Protein AF-A0A4Q9FCV1-F1 (afdb_monomer_lite)

Foldseek 3Di:
DVVVVVVVVVVVVVVVVVPPPQPQWFKWWDDPQWIWIFGLPPQWIWTGHRNPQIWIDHWDDDDFKIWGATDQPRDPPDDSPPRSIWIWGHDPVQQWIATPVRPDIDRTDMDGDPVSNVVSVPPPD

pLDDT: mean 74.0, std 15.86, range [36.62, 93.25]

Radius of gyration: 18.36 Å; chains: 1; bounding box: 46×29×54 Å

Structure (mmCIF, N/CA/C/O backbone):
data_AF-A0A4Q9FCV1-F1
#
_entry.id   AF-A0A4Q9FCV1-F1
#
loop_
_atom_site.group_PDB
_atom_site.id
_atom_site.type_symbol
_atom_site.label_atom_id
_atom_site.label_alt_id
_atom_site.label_comp_id
_atom_site.label_asym_id
_atom_site.label_entity_id
_atom_site.label_seq_id
_atom_site.pdbx_PDB_ins_code
_atom_site.Cartn_x
_atom_site.Cartn_y
_atom_site.Cartn_z
_atom_site.occupancy
_atom_site.B_iso_or_equiv
_atom_site.auth_seq_id
_atom_site.auth_comp_id
_atom_site.auth_asym_id
_atom_site.auth_atom_id
_atom_site.pdbx_PDB_model_num
ATOM 1 N N . MET A 1 1 ? 31.581 -9.563 40.236 1.00 53.69 1 MET A N 1
ATOM 2 C CA . MET A 1 1 ? 30.804 -8.339 39.920 1.00 53.69 1 MET A CA 1
ATOM 3 C C . MET A 1 1 ? 30.853 -7.933 38.442 1.00 53.69 1 MET A C 1
ATOM 5 O O . MET A 1 1 ? 29.787 -7.755 37.873 1.00 53.69 1 MET A O 1
ATOM 9 N N . LYS A 1 2 ? 32.017 -7.881 37.766 1.00 50.81 2 LYS A N 1
ATOM 10 C CA . LYS A 1 2 ? 32.105 -7.526 36.324 1.00 50.81 2 LYS A CA 1
ATOM 11 C C . LYS A 1 2 ? 31.277 -8.413 35.370 1.00 50.81 2 LYS A C 1
ATOM 13 O O . LYS A 1 2 ? 30.715 -7.904 34.412 1.00 50.81 2 LYS A O 1
ATOM 18 N N . ARG A 1 3 ? 31.152 -9.720 35.646 1.00 51.44 3 ARG A N 1
ATOM 19 C CA . ARG A 1 3 ? 30.366 -10.657 34.811 1.00 51.44 3 ARG A CA 1
ATOM 20 C C . ARG A 1 3 ? 28.848 -10.443 34.894 1.00 51.44 3 ARG A C 1
ATOM 22 O O . ARG A 1 3 ? 28.166 -10.646 33.903 1.00 51.44 3 ARG A O 1
ATOM 29 N N . ILE A 1 4 ? 28.333 -9.992 36.040 1.00 57.16 4 ILE A N 1
ATOM 30 C CA . ILE A 1 4 ? 26.894 -9.735 36.232 1.00 57.16 4 ILE A CA 1
ATOM 31 C C . ILE A 1 4 ? 26.481 -8.459 35.485 1.00 57.16 4 ILE A C 1
ATOM 33 O O . ILE A 1 4 ? 25.442 -8.440 34.834 1.00 57.16 4 ILE A O 1
ATOM 37 N N . LEU A 1 5 ? 27.342 -7.433 35.486 1.00 54.31 5 LEU A N 1
ATOM 38 C CA . LEU A 1 5 ? 27.118 -6.198 34.726 1.00 54.31 5 LEU A CA 1
ATOM 39 C C . LEU A 1 5 ? 27.029 -6.450 33.208 1.00 54.31 5 LEU A C 1
ATOM 41 O O .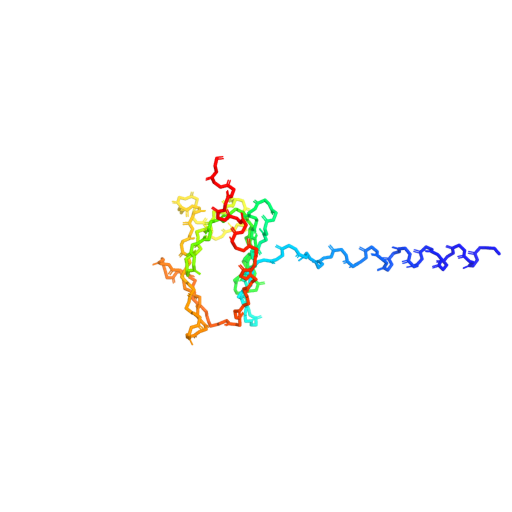 LEU A 1 5 ? 26.225 -5.834 32.515 1.00 54.31 5 LEU A O 1
ATOM 45 N N . LEU A 1 6 ? 27.841 -7.385 32.707 1.00 55.59 6 LEU A N 1
ATOM 46 C CA . LEU A 1 6 ? 27.909 -7.741 31.289 1.00 55.59 6 LEU A CA 1
ATOM 47 C C . LEU A 1 6 ? 26.641 -8.475 30.820 1.00 55.59 6 LEU A C 1
ATOM 49 O O . LEU A 1 6 ? 26.149 -8.212 29.729 1.00 55.59 6 LEU A O 1
ATOM 53 N N . ILE A 1 7 ? 26.059 -9.324 31.674 1.00 60.75 7 ILE A N 1
ATOM 54 C CA . ILE A 1 7 ? 24.802 -10.034 31.385 1.00 60.75 7 ILE A CA 1
ATOM 55 C C . ILE A 1 7 ? 23.615 -9.060 31.357 1.00 60.75 7 ILE A C 1
ATOM 57 O O . ILE A 1 7 ? 22.781 -9.143 30.459 1.00 60.75 7 ILE A O 1
ATOM 61 N N . ILE A 1 8 ? 23.563 -8.097 32.286 1.00 60.28 8 ILE A N 1
ATOM 62 C CA . ILE A 1 8 ? 22.508 -7.069 32.308 1.00 60.28 8 ILE A CA 1
ATOM 63 C C . ILE A 1 8 ? 22.596 -6.183 31.055 1.00 60.28 8 ILE A C 1
ATOM 65 O O . ILE A 1 8 ? 21.574 -5.883 30.444 1.00 60.28 8 ILE A O 1
ATOM 69 N N . SER A 1 9 ? 23.808 -5.825 30.620 1.00 59.62 9 SER A N 1
ATOM 70 C CA . SER A 1 9 ? 24.018 -5.050 29.390 1.00 59.62 9 SER A CA 1
ATOM 71 C C . SER A 1 9 ? 23.554 -5.797 28.132 1.00 59.62 9 SER A C 1
ATOM 73 O O . SER A 1 9 ? 22.892 -5.196 27.288 1.00 59.62 9 SER A O 1
ATOM 75 N N . ILE A 1 10 ? 23.822 -7.104 28.032 1.00 60.84 10 ILE A N 1
ATOM 76 C CA . ILE A 1 10 ? 23.346 -7.941 26.917 1.00 60.84 10 ILE A CA 1
ATOM 77 C C . ILE A 1 10 ? 21.814 -8.057 26.933 1.00 60.84 10 ILE A C 1
ATOM 79 O O . ILE A 1 10 ? 21.184 -7.980 25.881 1.00 60.84 10 ILE A O 1
ATOM 83 N N . LEU A 1 11 ? 21.195 -8.175 28.112 1.00 58.59 11 LEU A N 1
ATOM 84 C CA . LEU A 1 11 ? 19.738 -8.246 28.236 1.00 58.59 11 LEU A CA 1
ATOM 85 C C . LEU A 1 11 ? 19.064 -6.939 27.773 1.00 58.59 11 LEU A C 1
ATOM 87 O O . LEU A 1 11 ? 18.085 -6.984 27.036 1.00 58.59 11 LEU A O 1
ATOM 91 N N . VAL A 1 12 ? 19.622 -5.773 28.124 1.00 60.19 12 VAL A N 1
ATOM 92 C CA . VAL A 1 12 ? 19.120 -4.455 27.679 1.00 60.19 12 VAL A CA 1
ATOM 93 C C . VAL A 1 12 ? 19.279 -4.259 26.163 1.00 60.19 12 VAL A C 1
ATOM 95 O O . VAL A 1 12 ? 18.383 -3.706 25.522 1.00 60.19 12 VAL A O 1
ATOM 98 N N . LEU A 1 13 ? 20.368 -4.762 25.570 1.00 56.22 13 LEU A N 1
ATOM 99 C CA . LEU A 1 13 ? 20.584 -4.777 24.114 1.00 56.22 13 LEU A CA 1
ATOM 100 C C . LEU A 1 13 ? 19.568 -5.669 23.379 1.00 56.22 13 LEU A C 1
ATOM 102 O O . LEU A 1 13 ? 19.068 -5.291 22.323 1.00 56.22 13 LEU A O 1
ATOM 106 N N . LEU A 1 14 ? 19.202 -6.817 23.955 1.00 54.59 14 LEU A N 1
ATOM 107 C CA . LEU A 1 14 ? 18.181 -7.704 23.383 1.00 54.59 14 LEU A CA 1
ATOM 108 C C . LEU A 1 14 ? 16.762 -7.120 23.505 1.00 54.59 14 LEU A C 1
ATOM 110 O O . LEU A 1 14 ? 15.959 -7.267 22.587 1.00 54.59 14 LEU A O 1
ATOM 114 N N . PHE A 1 15 ? 16.459 -6.391 24.585 1.00 52.94 15 PHE A N 1
ATOM 115 C CA . PHE A 1 15 ? 15.173 -5.695 24.735 1.00 52.94 15 PHE A CA 1
ATOM 116 C C . PHE A 1 15 ? 15.009 -4.512 23.770 1.00 52.94 15 PHE A C 1
ATOM 118 O O . PHE A 1 15 ? 13.888 -4.208 23.364 1.00 52.94 15 PHE A O 1
ATOM 125 N N . SER A 1 16 ? 16.103 -3.868 23.356 1.00 51.75 16 SER A N 1
ATOM 126 C CA . SER A 1 16 ? 16.058 -2.741 22.413 1.00 51.75 16 SER A CA 1
ATOM 127 C C . SER A 1 16 ? 15.932 -3.168 20.942 1.00 51.75 16 SER A C 1
ATOM 129 O O . SER A 1 16 ? 15.521 -2.357 20.113 1.00 51.75 16 SER A O 1
ATOM 131 N N . GLN A 1 17 ? 16.171 -4.444 20.609 1.00 47.09 17 GLN A N 1
ATOM 132 C CA . GLN A 1 17 ? 15.928 -4.983 19.261 1.00 47.09 17 GLN A CA 1
ATOM 133 C C . GLN A 1 17 ? 14.448 -5.291 18.965 1.00 47.09 17 GLN A C 1
ATOM 135 O O . GLN A 1 17 ? 14.087 -5.491 17.807 1.00 47.09 17 GLN A O 1
ATOM 140 N N . SER A 1 18 ? 13.562 -5.265 19.968 1.00 45.44 18 SER A N 1
ATOM 141 C CA . SER A 1 18 ? 12.131 -5.574 19.788 1.00 45.44 18 SER A CA 1
ATOM 142 C C . SER A 1 18 ? 11.264 -4.362 19.387 1.00 45.44 18 SER A C 1
ATOM 144 O O . SER A 1 18 ? 10.040 -4.448 19.321 1.00 45.44 18 SER A O 1
ATOM 146 N N . CYS A 1 19 ? 11.881 -3.216 19.080 1.00 53.44 19 CYS A N 1
ATOM 147 C CA . CYS A 1 19 ? 11.187 -1.952 18.791 1.00 53.44 19 CYS A CA 1
ATOM 148 C C . CYS A 1 19 ? 10.643 -1.797 17.354 1.00 53.44 19 CYS A C 1
ATOM 150 O O . CYS A 1 19 ? 10.181 -0.711 17.013 1.00 53.44 19 CYS A O 1
ATOM 152 N N . SER A 1 20 ? 10.680 -2.825 16.498 1.00 53.28 20 SER A N 1
ATOM 153 C CA . SER A 1 20 ? 10.205 -2.688 15.104 1.00 53.28 20 SER A CA 1
ATOM 154 C C . SER A 1 20 ? 8.769 -3.177 14.876 1.00 53.28 20 SER A C 1
ATOM 156 O O . SER A 1 20 ? 8.192 -2.938 13.816 1.00 53.28 20 SER A O 1
ATOM 158 N N . ASN A 1 21 ? 8.139 -3.832 15.861 1.00 60.22 21 ASN A N 1
ATOM 159 C CA . ASN A 1 21 ? 6.774 -4.330 15.690 1.00 60.22 21 ASN A CA 1
ATOM 160 C C . ASN A 1 21 ? 5.760 -3.264 16.125 1.00 60.22 21 ASN A C 1
ATOM 162 O O . ASN A 1 21 ? 5.296 -3.213 17.265 1.00 60.22 21 ASN A O 1
ATOM 166 N N . ARG A 1 22 ? 5.482 -2.339 15.205 1.00 72.19 22 ARG A N 1
ATOM 167 C CA . ARG A 1 22 ? 4.514 -1.256 15.393 1.00 72.19 22 ARG A CA 1
ATOM 168 C C . ARG A 1 22 ? 3.105 -1.817 15.620 1.00 72.19 22 ARG A C 1
ATOM 170 O O . ARG A 1 22 ? 2.454 -2.307 14.698 1.00 72.19 22 ARG A O 1
ATOM 177 N N . ASN A 1 23 ? 2.605 -1.687 16.850 1.00 82.06 23 ASN A N 1
ATOM 178 C CA . ASN A 1 23 ? 1.275 -2.165 17.254 1.00 82.06 23 ASN A CA 1
ATOM 179 C C . ASN A 1 23 ? 0.113 -1.339 16.681 1.00 82.06 23 ASN A C 1
ATOM 181 O O . ASN A 1 23 ? -1.048 -1.708 16.851 1.00 82.06 23 ASN A O 1
ATOM 185 N N . ASP A 1 24 ? 0.393 -0.222 16.012 1.00 86.56 24 ASP A N 1
ATOM 186 C CA . ASP A 1 24 ? -0.585 0.695 15.427 1.00 86.56 24 ASP A CA 1
ATOM 187 C C . ASP A 1 24 ? -0.873 0.416 13.942 1.00 86.56 24 ASP A C 1
ATOM 189 O O . ASP A 1 24 ? -1.561 1.197 13.293 1.00 86.56 24 ASP A O 1
ATOM 193 N N . LYS A 1 25 ? -0.429 -0.732 13.411 1.00 88.25 25 LYS A N 1
ATOM 194 C CA . LYS A 1 25 ? -0.824 -1.219 12.082 1.00 88.25 25 LYS A CA 1
ATOM 195 C C . LYS A 1 25 ? -2.353 -1.316 11.964 1.00 88.25 25 LYS A C 1
ATOM 197 O O . LYS A 1 25 ? -3.004 -1.868 12.861 1.00 88.25 25 LYS A O 1
ATOM 202 N N . ILE A 1 26 ? -2.910 -0.806 10.863 1.00 90.69 26 ILE A N 1
ATOM 203 C CA . ILE A 1 26 ? -4.352 -0.886 10.554 1.00 90.69 26 ILE A CA 1
ATOM 204 C C . ILE A 1 26 ? -4.660 -1.673 9.283 1.00 90.69 26 ILE A C 1
ATOM 206 O O . ILE A 1 26 ? -5.767 -2.185 9.127 1.00 90.69 26 ILE A O 1
ATOM 210 N N . PHE A 1 27 ? -3.693 -1.752 8.377 1.00 91.31 27 PHE A N 1
ATOM 211 C CA . PHE A 1 27 ? -3.813 -2.419 7.093 1.00 91.31 27 PHE A CA 1
ATOM 212 C C . PHE A 1 27 ? -2.444 -2.956 6.701 1.00 91.31 27 PHE A C 1
ATOM 214 O O . PHE A 1 27 ? -1.433 -2.272 6.888 1.00 91.31 27 PHE A O 1
ATOM 221 N N . SER A 1 28 ? -2.419 -4.147 6.120 1.00 91.31 28 SER A N 1
ATOM 222 C CA . SER A 1 28 ? -1.277 -4.624 5.354 1.00 91.31 28 SER A CA 1
ATOM 223 C C . SER A 1 28 ? -1.727 -5.463 4.170 1.00 91.31 28 SER A C 1
ATOM 225 O O . SER A 1 28 ? -2.607 -6.304 4.324 1.00 91.31 28 SER A O 1
ATOM 227 N N . ALA A 1 29 ? -1.082 -5.277 3.026 1.00 92.44 29 ALA A N 1
ATOM 228 C CA . ALA A 1 29 ? -1.196 -6.142 1.862 1.00 92.44 29 ALA A CA 1
ATOM 229 C C . ALA A 1 29 ? 0.211 -6.496 1.394 1.00 92.44 29 ALA A C 1
ATOM 231 O O . ALA A 1 29 ? 1.003 -5.587 1.169 1.00 92.44 29 ALA A O 1
ATOM 232 N N . TYR A 1 30 ? 0.546 -7.779 1.295 1.00 92.19 30 TYR A N 1
ATOM 233 C CA . TYR A 1 30 ? 1.892 -8.198 0.908 1.00 92.19 30 TYR A CA 1
ATOM 234 C C . TYR A 1 30 ? 1.917 -9.515 0.129 1.00 92.19 30 TYR A C 1
ATOM 236 O O . TYR A 1 30 ? 1.054 -10.378 0.316 1.00 92.19 30 TYR A O 1
ATOM 244 N N . ASP A 1 31 ? 2.946 -9.665 -0.699 1.00 89.75 31 ASP A N 1
ATOM 245 C CA . ASP A 1 31 ? 3.411 -10.922 -1.285 1.00 89.75 31 ASP A CA 1
ATOM 246 C C . ASP A 1 31 ? 4.930 -11.077 -1.044 1.00 89.75 31 ASP A C 1
ATOM 248 O O . ASP A 1 31 ? 5.452 -10.560 -0.056 1.00 89.75 31 ASP A O 1
ATOM 252 N N . GLU A 1 32 ? 5.634 -11.833 -1.888 1.00 86.50 32 GLU A N 1
ATOM 253 C CA . GLU A 1 32 ? 7.081 -1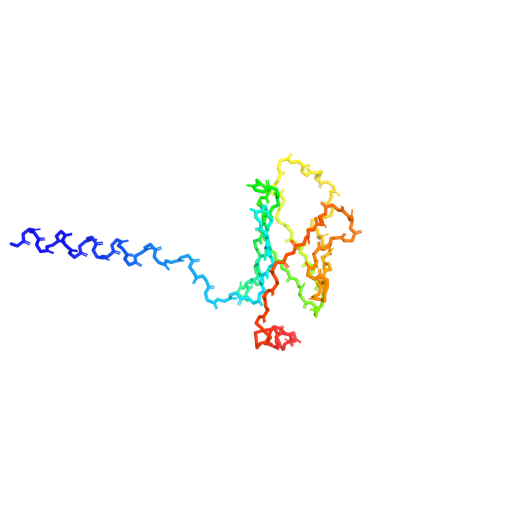2.051 -1.769 1.00 86.50 32 GLU A CA 1
ATOM 254 C C . GLU A 1 32 ? 7.935 -10.812 -2.107 1.00 86.50 32 GLU A C 1
ATOM 256 O O . GLU A 1 32 ? 9.039 -10.679 -1.580 1.00 86.50 32 GLU A O 1
ATOM 261 N N . LEU A 1 33 ? 7.452 -9.900 -2.959 1.00 86.00 33 LEU A N 1
ATOM 262 C CA . LEU A 1 33 ? 8.224 -8.773 -3.512 1.00 86.00 33 LEU A CA 1
ATOM 263 C C . LEU A 1 33 ? 7.583 -7.399 -3.262 1.00 86.00 33 LEU A C 1
ATOM 265 O O . LEU A 1 33 ? 8.240 -6.362 -3.418 1.00 86.00 33 LEU A O 1
ATOM 269 N N . HIS A 1 34 ? 6.318 -7.379 -2.860 1.00 86.00 34 HIS A N 1
ATOM 270 C CA . HIS A 1 34 ? 5.493 -6.195 -2.698 1.00 86.00 34 HIS A CA 1
ATOM 271 C C . HIS A 1 34 ? 4.910 -6.149 -1.290 1.00 86.00 34 HIS A C 1
ATOM 273 O O . HIS A 1 34 ? 4.459 -7.156 -0.743 1.00 86.00 34 HIS A O 1
ATOM 279 N N . SER A 1 35 ? 4.864 -4.962 -0.694 1.00 89.06 35 SER A N 1
ATOM 280 C CA . SER A 1 35 ? 4.098 -4.751 0.529 1.00 89.06 35 SER A CA 1
ATOM 281 C C . SER A 1 35 ? 3.577 -3.327 0.643 1.00 89.06 35 SER A C 1
ATOM 283 O O . SER A 1 35 ? 4.251 -2.371 0.282 1.00 89.06 35 SER A O 1
ATOM 285 N N . ILE A 1 36 ? 2.378 -3.179 1.190 1.00 89.62 36 ILE A N 1
ATOM 286 C CA . ILE A 1 36 ? 1.818 -1.914 1.657 1.00 89.62 36 ILE A CA 1
ATOM 287 C C . ILE A 1 36 ? 1.430 -2.123 3.104 1.00 89.62 36 ILE A C 1
ATOM 289 O O . ILE A 1 36 ? 0.680 -3.046 3.407 1.00 89.62 36 ILE A O 1
ATOM 293 N N . THR A 1 37 ? 1.902 -1.257 3.990 1.00 89.88 37 THR A N 1
ATOM 294 C CA . THR A 1 37 ? 1.508 -1.243 5.399 1.00 89.88 37 THR A CA 1
ATOM 295 C C . THR A 1 37 ? 1.071 0.159 5.788 1.00 89.88 37 THR A C 1
ATOM 297 O O . THR A 1 37 ? 1.802 1.117 5.549 1.00 89.88 37 THR A O 1
ATOM 300 N N . LEU A 1 38 ? -0.112 0.279 6.392 1.00 90.12 38 LEU A N 1
ATOM 301 C CA . LEU A 1 38 ? -0.643 1.545 6.899 1.00 90.12 38 LEU A CA 1
ATOM 302 C C . LEU A 1 38 ? -0.655 1.542 8.429 1.00 90.12 38 LEU A C 1
ATOM 304 O O . LEU A 1 38 ? -1.066 0.553 9.054 1.00 90.12 38 LEU A O 1
ATOM 308 N N . TYR A 1 39 ? -0.271 2.671 9.018 1.00 88.56 39 TYR A N 1
ATOM 309 C CA . TYR A 1 39 ? -0.194 2.876 10.461 1.00 88.56 39 TYR A CA 1
ATOM 310 C C . TYR A 1 39 ? -1.143 3.986 10.916 1.00 88.56 39 TYR A C 1
ATOM 312 O O . TYR A 1 39 ? -1.208 5.055 10.318 1.00 88.56 39 TYR A O 1
ATOM 320 N N . GLU A 1 40 ? -1.855 3.749 12.018 1.00 85.94 40 GLU A N 1
ATOM 321 C CA . GLU A 1 40 ? -2.825 4.697 12.579 1.00 85.94 40 GLU A CA 1
ATOM 322 C C . GLU A 1 40 ? -2.167 6.023 12.978 1.00 85.94 40 GLU A C 1
ATOM 324 O O . GLU A 1 40 ? -2.702 7.102 12.712 1.00 85.94 40 GLU A O 1
ATOM 329 N N . LYS A 1 41 ? -0.996 5.962 13.622 1.00 81.25 41 LYS A N 1
ATOM 330 C CA . LYS A 1 41 ? -0.319 7.158 14.116 1.00 81.25 41 LYS A CA 1
ATOM 331 C C . LYS A 1 41 ? 0.301 7.928 12.953 1.00 81.25 41 LYS A C 1
ATOM 333 O O . LYS A 1 41 ? 1.103 7.383 12.200 1.00 81.25 41 LYS A O 1
ATOM 338 N N . GLY A 1 42 ? -0.063 9.207 12.843 1.00 72.50 42 GLY A N 1
ATOM 339 C CA . GLY A 1 42 ? 0.462 10.115 11.819 1.00 72.50 42 GLY A CA 1
ATOM 340 C C . GLY A 1 42 ? -0.093 9.869 10.414 1.00 72.50 42 GLY A C 1
ATOM 341 O O . GLY A 1 42 ? 0.342 10.531 9.480 1.00 72.50 42 GLY A O 1
ATOM 342 N N . SER A 1 43 ? -1.060 8.953 10.262 1.00 80.56 43 SER A N 1
ATOM 343 C CA . SER A 1 43 ? -1.538 8.476 8.956 1.00 80.56 43 SER A CA 1
ATOM 344 C C . SER A 1 43 ? -0.388 8.030 8.051 1.00 80.56 43 SER A C 1
ATOM 346 O O . SER A 1 43 ? -0.414 8.281 6.854 1.00 80.56 43 SER A O 1
ATOM 348 N N . GLU A 1 44 ? 0.643 7.411 8.624 1.00 83.38 44 GLU A N 1
ATOM 349 C CA . GLU A 1 44 ? 1.864 7.040 7.914 1.00 83.38 44 GLU A CA 1
ATOM 350 C C . GLU A 1 44 ? 1.693 5.731 7.136 1.00 83.38 44 GLU A C 1
ATOM 352 O O . GLU A 1 44 ? 0.979 4.822 7.571 1.00 83.38 44 GLU A O 1
ATOM 357 N N . PHE A 1 45 ? 2.415 5.577 6.027 1.00 86.94 45 PHE A N 1
ATOM 358 C CA . PHE A 1 45 ? 2.507 4.293 5.329 1.00 86.94 45 PHE A CA 1
ATOM 359 C C . PHE A 1 45 ? 3.941 3.886 4.995 1.00 86.94 45 PHE A C 1
ATOM 361 O O . PHE A 1 45 ? 4.862 4.702 4.986 1.00 86.94 45 PHE A O 1
ATOM 368 N N . GLN A 1 46 ? 4.104 2.597 4.706 1.00 81.88 46 GLN A N 1
ATOM 369 C CA . GLN A 1 46 ? 5.277 2.021 4.062 1.00 8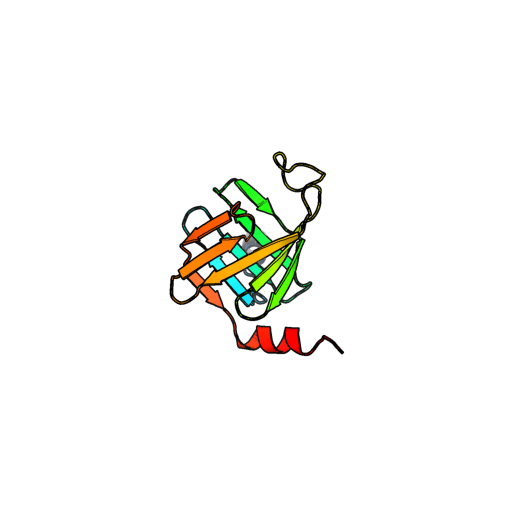1.88 46 GLN A CA 1
ATOM 370 C C . GLN A 1 46 ? 4.827 1.245 2.827 1.00 81.88 46 GLN A C 1
ATOM 372 O O . GLN A 1 46 ? 3.910 0.428 2.911 1.00 81.88 46 GLN A O 1
ATOM 377 N N . LEU A 1 47 ? 5.466 1.512 1.694 1.00 83.81 47 LEU A N 1
ATOM 378 C CA . LEU A 1 47 ? 5.301 0.775 0.444 1.00 83.81 47 LEU A CA 1
ATOM 379 C C . LEU A 1 47 ? 6.650 0.161 0.077 1.00 83.81 47 LEU A C 1
ATOM 381 O O . LEU A 1 47 ? 7.650 0.868 0.100 1.00 83.81 47 LEU A O 1
ATOM 385 N N . LEU A 1 48 ? 6.656 -1.117 -0.278 1.00 81.06 48 LEU A N 1
ATOM 386 C CA . LEU A 1 48 ? 7.738 -1.816 -0.956 1.00 81.06 48 LEU A CA 1
ATOM 387 C C . LEU A 1 48 ? 7.183 -2.321 -2.284 1.00 81.06 48 LEU A C 1
ATOM 389 O O . LEU A 1 48 ? 6.166 -3.012 -2.289 1.00 81.06 48 LEU A O 1
ATOM 393 N N . TYR A 1 49 ? 7.841 -2.002 -3.392 1.00 77.81 49 TYR A N 1
ATOM 394 C CA . TYR A 1 49 ? 7.477 -2.538 -4.700 1.00 77.81 49 TYR A CA 1
ATOM 395 C C . TYR A 1 49 ? 8.709 -3.123 -5.399 1.00 77.81 49 TYR A C 1
ATOM 397 O O . TYR A 1 49 ? 9.773 -2.498 -5.396 1.00 77.81 49 TYR A O 1
ATOM 405 N N . ASN A 1 50 ? 8.598 -4.333 -5.955 1.00 75.56 50 ASN A N 1
ATOM 406 C CA . ASN A 1 50 ? 9.711 -5.082 -6.549 1.00 75.56 50 ASN A CA 1
ATOM 407 C C . ASN A 1 50 ? 10.948 -5.223 -5.634 1.00 75.56 50 ASN A C 1
ATOM 409 O O . ASN A 1 50 ? 12.073 -5.278 -6.120 1.00 75.56 50 ASN A O 1
ATOM 413 N N . GLY A 1 51 ? 10.780 -5.222 -4.309 1.00 59.88 51 GLY A N 1
ATOM 414 C CA . GLY A 1 51 ? 11.882 -5.387 -3.351 1.00 59.88 51 GLY A CA 1
ATOM 415 C C . GLY A 1 51 ? 12.879 -4.221 -3.224 1.00 59.88 51 GLY A C 1
ATOM 416 O O . GLY A 1 51 ? 13.766 -4.297 -2.377 1.00 59.88 51 GLY A O 1
ATOM 417 N N . VAL A 1 52 ? 12.742 -3.139 -4.000 1.00 58.72 52 VAL A N 1
ATOM 418 C CA . VAL A 1 52 ? 13.708 -2.012 -4.007 1.00 58.72 52 VAL A CA 1
ATOM 419 C C . VAL A 1 52 ? 13.049 -0.650 -3.832 1.00 58.72 52 VAL A C 1
ATOM 421 O O . VAL A 1 52 ? 13.640 0.263 -3.257 1.00 58.72 52 VAL A O 1
ATOM 424 N N . ASN A 1 53 ? 11.810 -0.507 -4.293 1.00 58.25 53 ASN A N 1
ATOM 425 C CA . ASN A 1 53 ? 11.109 0.765 -4.283 1.00 58.25 53 ASN A CA 1
ATOM 426 C C . ASN A 1 53 ? 10.422 0.960 -2.931 1.00 58.25 53 ASN A C 1
ATOM 428 O O . ASN A 1 53 ? 9.306 0.482 -2.730 1.00 58.25 53 ASN A O 1
ATOM 432 N N . THR A 1 54 ? 11.092 1.666 -2.013 1.00 63.59 54 THR A N 1
ATOM 433 C CA . THR A 1 54 ? 10.532 2.024 -0.704 1.00 63.59 54 THR A CA 1
ATOM 434 C C . THR A 1 54 ? 9.949 3.430 -0.693 1.00 63.59 54 THR A C 1
ATOM 436 O O . THR A 1 54 ? 10.665 4.385 -0.976 1.00 63.59 54 THR A O 1
ATOM 439 N N . ALA A 1 55 ? 8.694 3.568 -0.273 1.00 71.12 55 ALA A N 1
ATOM 440 C CA . ALA A 1 55 ? 8.052 4.862 -0.052 1.00 71.12 55 ALA A CA 1
ATOM 441 C C . ALA A 1 55 ? 7.444 4.982 1.341 1.00 71.12 55 ALA A C 1
ATOM 443 O O . ALA A 1 55 ? 6.977 4.003 1.926 1.00 71.12 55 ALA A O 1
ATOM 444 N N . ARG A 1 56 ? 7.396 6.220 1.820 1.00 73.06 56 ARG A N 1
ATOM 445 C CA . ARG A 1 56 ? 6.735 6.679 3.032 1.00 73.06 56 ARG A CA 1
ATOM 446 C C . ARG A 1 56 ? 6.021 7.998 2.746 1.00 73.06 56 ARG A C 1
ATOM 448 O O . ARG A 1 56 ? 6.318 8.705 1.785 1.00 73.06 56 ARG A O 1
ATOM 455 N N . GLY A 1 57 ? 5.059 8.314 3.593 1.00 78.75 57 GLY A N 1
ATOM 456 C CA . GLY A 1 57 ? 4.257 9.516 3.464 1.00 78.75 57 GLY A CA 1
ATOM 457 C C . GLY A 1 57 ? 2.978 9.381 4.262 1.00 78.75 57 GLY A C 1
ATOM 458 O O . GLY A 1 57 ? 2.924 8.586 5.203 1.00 78.75 57 GLY A O 1
ATOM 459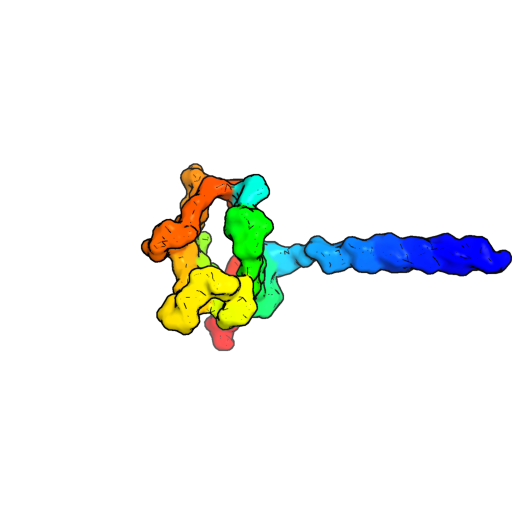 N N . VAL A 1 58 ? 1.950 10.129 3.867 1.00 82.94 58 VAL A N 1
ATOM 460 C CA . VAL A 1 58 ? 0.637 10.088 4.517 1.00 82.94 58 VAL A CA 1
ATOM 461 C C . VAL A 1 58 ? -0.399 9.382 3.653 1.00 82.94 58 VAL A C 1
ATOM 463 O O . VAL A 1 58 ? -0.277 9.367 2.431 1.00 82.94 58 VAL A O 1
ATOM 466 N N . TYR A 1 59 ? -1.435 8.810 4.260 1.00 87.69 59 TYR A N 1
ATOM 467 C CA . TYR A 1 59 ? -2.544 8.208 3.525 1.00 87.69 59 TYR A CA 1
ATOM 468 C C . TYR A 1 59 ? -3.911 8.714 3.984 1.00 87.69 59 TYR A C 1
ATOM 470 O O . TYR A 1 59 ? -4.094 9.191 5.104 1.00 87.69 59 TYR A O 1
ATOM 478 N N . SER A 1 60 ? -4.910 8.530 3.124 1.00 85.44 60 SER A N 1
ATOM 479 C CA . SER A 1 60 ? -6.308 8.464 3.547 1.00 85.44 60 SER A CA 1
ATOM 480 C C . SER A 1 60 ? -6.933 7.162 3.060 1.00 85.44 60 SER A C 1
ATOM 482 O O . SER A 1 60 ? -6.659 6.707 1.952 1.00 85.44 60 SER A O 1
ATOM 484 N N . LEU A 1 61 ? -7.726 6.526 3.921 1.00 84.38 61 LEU A N 1
ATOM 485 C CA . LEU A 1 61 ? -8.339 5.225 3.667 1.00 84.38 61 LEU A CA 1
ATOM 486 C C . LEU A 1 61 ? -9.860 5.377 3.664 1.00 84.38 61 LEU A C 1
ATOM 488 O O . LEU A 1 61 ? -10.436 5.878 4.631 1.00 84.38 61 LEU A O 1
ATOM 492 N N . ASN A 1 62 ? -10.501 4.905 2.599 1.00 82.88 62 ASN A N 1
ATOM 493 C CA . ASN A 1 62 ? -11.948 4.818 2.469 1.00 82.88 62 ASN A CA 1
ATOM 494 C C . ASN A 1 62 ? -12.332 3.418 1.976 1.00 82.88 62 ASN A C 1
ATOM 496 O O . ASN A 1 62 ? -12.238 3.155 0.787 1.00 82.88 62 ASN A O 1
ATOM 500 N N . ASN A 1 63 ? -12.750 2.537 2.892 1.00 79.44 63 ASN A N 1
ATOM 501 C CA . ASN A 1 63 ? -13.210 1.155 2.661 1.00 79.44 63 ASN A CA 1
ATOM 502 C C . ASN A 1 63 ? -12.293 0.235 1.826 1.00 79.44 63 ASN A C 1
ATOM 504 O O . ASN A 1 63 ? -11.665 -0.678 2.380 1.00 79.44 63 ASN A O 1
ATOM 508 N N . ASP A 1 64 ? -12.305 0.421 0.511 1.00 83.62 64 ASP A N 1
ATOM 509 C CA . ASP A 1 64 ? -11.599 -0.324 -0.534 1.00 83.62 64 ASP A CA 1
ATOM 510 C C . ASP A 1 64 ? -10.556 0.532 -1.269 1.00 83.62 64 ASP A C 1
ATOM 512 O O . ASP A 1 64 ? -9.783 0.016 -2.064 1.00 83.62 64 ASP A O 1
ATOM 516 N N . THR A 1 65 ? -10.491 1.828 -0.979 1.00 86.56 65 THR A N 1
ATOM 517 C CA . THR A 1 65 ? -9.618 2.783 -1.652 1.00 86.56 65 THR A CA 1
ATOM 51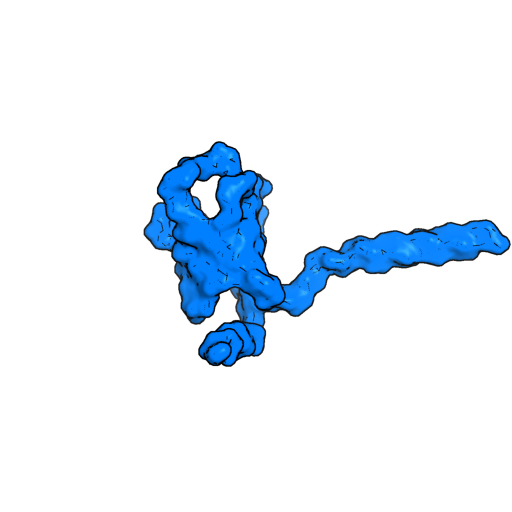8 C C . THR A 1 65 ? -8.626 3.393 -0.663 1.00 86.56 65 THR A C 1
ATOM 520 O O . THR A 1 65 ? -9.018 3.907 0.389 1.00 86.56 65 THR A O 1
ATOM 523 N N . ILE A 1 66 ? -7.336 3.391 -1.005 1.00 88.94 66 ILE A N 1
ATOM 524 C CA . ILE A 1 66 ? -6.283 4.130 -0.299 1.00 88.94 66 ILE A CA 1
ATOM 525 C C . ILE A 1 66 ? -5.762 5.239 -1.210 1.00 88.94 66 ILE A C 1
ATOM 527 O O . ILE A 1 66 ? -5.346 4.981 -2.333 1.00 88.94 66 ILE A O 1
ATOM 531 N N . LEU A 1 67 ? -5.718 6.469 -0.717 1.00 87.12 67 LEU A N 1
ATOM 532 C CA . LEU A 1 67 ? -4.970 7.556 -1.343 1.00 87.12 67 LEU A CA 1
ATOM 533 C C . LEU A 1 67 ? -3.638 7.687 -0.609 1.00 87.12 67 LEU A C 1
ATOM 535 O O . LEU A 1 67 ? -3.637 8.016 0.575 1.00 87.12 67 LEU A O 1
ATOM 539 N N . LEU A 1 68 ? -2.531 7.407 -1.291 1.00 85.50 68 LEU A N 1
ATOM 540 C CA . LEU A 1 68 ? -1.170 7.523 -0.765 1.00 85.50 68 LEU A CA 1
ATOM 541 C C . LEU A 1 68 ? -0.561 8.835 -1.235 1.00 85.50 68 LEU A C 1
ATOM 543 O O . LEU A 1 68 ? -0.528 9.041 -2.439 1.00 85.50 68 LEU A O 1
ATOM 547 N N . THR A 1 69 ? -0.047 9.666 -0.333 1.00 83.81 69 THR A N 1
ATOM 548 C CA . THR A 1 69 ? 0.721 10.873 -0.661 1.00 83.81 69 THR A CA 1
ATOM 549 C C . THR A 1 69 ? 2.178 10.690 -0.248 1.00 83.81 69 THR A C 1
ATOM 551 O O . THR A 1 69 ? 2.466 10.579 0.942 1.00 83.81 69 THR A O 1
ATOM 554 N N . TYR A 1 70 ? 3.082 10.651 -1.224 1.00 80.50 70 TYR A N 1
ATOM 555 C CA . TYR A 1 70 ? 4.516 10.389 -1.070 1.00 80.50 70 TYR A CA 1
ATOM 556 C C . TYR A 1 70 ? 5.311 11.658 -0.729 1.00 80.50 70 TYR A C 1
ATOM 558 O O . TYR A 1 70 ? 4.892 12.768 -1.062 1.00 80.50 70 TYR A O 1
ATOM 566 N N . TRP A 1 71 ? 6.487 11.491 -0.121 1.00 73.38 71 TRP A N 1
ATOM 567 C CA . TRP A 1 71 ? 7.510 12.543 -0.059 1.00 73.38 71 TRP A CA 1
ATOM 568 C C . TRP A 1 71 ? 8.391 12.529 -1.325 1.00 73.38 71 TRP A C 1
ATOM 570 O O . TRP A 1 71 ? 8.653 11.466 -1.887 1.00 73.38 71 TRP A O 1
ATOM 580 N N . GLU A 1 72 ? 8.814 13.710 -1.791 1.00 61.91 72 GLU A N 1
ATOM 581 C CA . GLU A 1 72 ? 9.457 13.930 -3.105 1.00 61.91 72 GLU A CA 1
ATOM 582 C C . GLU A 1 72 ? 10.810 13.222 -3.298 1.00 61.91 72 GLU A C 1
ATOM 584 O O . GLU A 1 72 ? 11.209 12.948 -4.426 1.00 61.91 72 GLU A O 1
ATOM 589 N N . ASP A 1 73 ? 11.525 12.898 -2.222 1.00 65.50 73 ASP A N 1
ATOM 590 C CA . ASP A 1 73 ? 12.938 12.504 -2.236 1.00 65.50 73 ASP A CA 1
ATOM 591 C C . ASP A 1 73 ? 13.188 10.983 -2.241 1.00 65.50 73 ASP A C 1
ATOM 593 O O . ASP A 1 73 ? 14.327 10.533 -2.099 1.00 65.50 73 ASP A O 1
ATOM 597 N N . GLN A 1 74 ? 12.145 10.164 -2.400 1.00 61.19 74 GLN A N 1
ATOM 598 C CA . GLN A 1 74 ? 12.216 8.739 -2.042 1.00 61.19 74 GLN A CA 1
ATOM 599 C C . GLN A 1 74 ? 12.412 7.764 -3.208 1.00 61.19 74 GLN A C 1
ATOM 601 O O . GLN A 1 74 ? 12.729 6.598 -2.974 1.00 61.19 74 GLN A O 1
ATOM 606 N N . PHE A 1 75 ? 12.306 8.221 -4.459 1.00 59.94 75 PHE A N 1
ATOM 607 C CA . PHE A 1 75 ? 12.508 7.368 -5.630 1.00 59.94 75 PHE A CA 1
ATOM 608 C C . PHE A 1 75 ? 13.402 8.015 -6.685 1.00 59.94 75 PHE A C 1
ATOM 610 O O . PHE A 1 75 ? 13.127 9.111 -7.161 1.00 59.94 75 PHE A O 1
ATOM 617 N N . LYS A 1 76 ? 14.434 7.287 -7.129 1.00 51.97 76 LYS A N 1
ATOM 618 C CA . LYS A 1 76 ? 15.332 7.734 -8.211 1.00 51.97 76 LYS A CA 1
ATOM 619 C C . LYS A 1 76 ? 14.696 7.694 -9.605 1.00 51.97 76 LYS A C 1
ATOM 621 O O . LYS A 1 76 ? 15.191 8.357 -10.507 1.00 51.97 76 LYS A O 1
ATOM 626 N N . GLU A 1 77 ? 13.634 6.912 -9.782 1.00 51.53 77 GLU A N 1
ATOM 627 C CA . GLU A 1 77 ? 12.980 6.676 -11.079 1.00 51.53 77 GLU A CA 1
ATOM 628 C C . GLU A 1 77 ? 11.696 7.497 -11.274 1.00 51.53 77 GLU A C 1
ATOM 630 O O . GLU A 1 77 ? 11.066 7.414 -12.327 1.00 51.53 77 GLU A O 1
ATOM 635 N N . PHE A 1 78 ? 11.286 8.293 -10.281 1.00 54.28 78 PHE A N 1
ATOM 636 C CA . PHE A 1 78 ? 10.084 9.109 -10.410 1.00 54.28 78 PHE A CA 1
ATOM 637 C C . PHE A 1 78 ? 10.359 10.380 -11.207 1.00 54.28 78 PHE A C 1
ATOM 639 O O . PHE A 1 78 ? 11.333 11.098 -10.982 1.00 54.28 78 PHE A O 1
ATOM 646 N N . ASN A 1 79 ? 9.446 10.682 -12.128 1.00 53.47 79 ASN A N 1
ATOM 647 C CA . ASN A 1 79 ? 9.394 11.983 -12.770 1.00 53.47 79 ASN A CA 1
ATOM 648 C C . ASN A 1 79 ? 8.972 13.023 -11.708 1.00 53.47 79 ASN A C 1
ATOM 650 O O . ASN A 1 79 ? 7.928 12.833 -11.086 1.00 53.47 79 ASN A O 1
ATOM 654 N N . PRO A 1 80 ? 9.715 14.128 -11.511 1.00 45.44 80 PRO A N 1
ATOM 655 C CA . PRO A 1 80 ? 9.377 15.166 -10.528 1.00 45.44 80 PRO A CA 1
ATOM 656 C C . PRO A 1 80 ? 8.028 15.863 -10.792 1.00 45.44 80 PRO A C 1
ATOM 658 O O . PRO A 1 80 ? 7.515 16.555 -9.921 1.00 45.44 80 PRO A O 1
ATOM 661 N N . ASN A 1 81 ? 7.432 15.673 -11.975 1.00 44.69 81 ASN A N 1
ATOM 662 C CA . ASN A 1 81 ? 6.093 16.164 -12.319 1.00 44.69 81 ASN A CA 1
ATOM 663 C C . ASN A 1 81 ? 4.984 15.122 -12.103 1.00 44.69 81 ASN A C 1
ATOM 665 O O . ASN A 1 81 ? 3.815 15.383 -12.398 1.00 44.69 81 ASN A O 1
ATOM 669 N N . GLU A 1 82 ? 5.326 13.914 -11.655 1.00 53.06 82 GLU A N 1
ATOM 670 C CA . GLU A 1 82 ? 4.338 12.889 -11.364 1.00 53.06 82 GLU A CA 1
ATOM 671 C C . GLU A 1 82 ? 3.650 13.234 -10.045 1.00 53.06 82 GLU A C 1
ATOM 673 O O . GLU A 1 82 ? 4.294 13.400 -9.012 1.00 53.06 82 GLU A O 1
ATOM 678 N N . LYS A 1 83 ? 2.324 13.395 -10.092 1.00 51.56 83 LYS A N 1
ATOM 679 C CA . LYS A 1 83 ? 1.513 13.743 -8.927 1.00 51.56 83 LYS A CA 1
ATOM 680 C C . LYS A 1 83 ? 1.866 12.774 -7.794 1.00 51.56 83 LYS A C 1
ATOM 682 O O . LYS A 1 83 ? 1.633 11.575 -7.919 1.00 51.56 83 LYS A O 1
ATOM 687 N N . LEU A 1 84 ? 2.399 13.303 -6.692 1.00 62.94 84 LEU A N 1
ATOM 688 C CA . LEU A 1 84 ? 2.860 12.564 -5.505 1.00 62.94 84 LEU A CA 1
ATOM 689 C C . LEU A 1 84 ? 1.714 11.890 -4.743 1.00 62.94 84 LEU A C 1
ATOM 691 O O . LEU A 1 84 ? 1.850 11.592 -3.563 1.00 62.94 84 LEU A O 1
ATOM 695 N N . THR A 1 85 ? 0.569 11.679 -5.386 1.00 69.69 85 THR A N 1
ATOM 696 C CA . THR A 1 85 ? -0.595 11.031 -4.818 1.00 69.69 85 THR A CA 1
ATOM 697 C C . THR A 1 85 ? -1.032 9.897 -5.728 1.00 69.69 85 THR A C 1
ATOM 699 O O . THR A 1 85 ? -1.403 10.145 -6.875 1.00 69.69 85 THR A O 1
ATOM 702 N N . ARG A 1 86 ? -1.038 8.663 -5.217 1.00 80.50 86 ARG A N 1
ATOM 703 C CA . ARG A 1 86 ? -1.525 7.491 -5.951 1.00 80.50 86 ARG A CA 1
ATOM 704 C C . ARG A 1 86 ? -2.755 6.909 -5.274 1.00 80.50 86 ARG A C 1
ATOM 706 O O . ARG A 1 86 ? -2.767 6.686 -4.064 1.00 80.50 86 ARG A O 1
ATOM 713 N N . GLN A 1 87 ? -3.786 6.664 -6.074 1.00 84.88 87 GLN A N 1
ATOM 714 C CA . GLN A 1 87 ? -5.002 5.997 -5.634 1.00 84.88 87 GLN A CA 1
ATOM 715 C C . GLN A 1 87 ? -4.866 4.493 -5.854 1.00 84.88 87 GLN A C 1
ATOM 717 O O . GLN A 1 87 ? -4.643 4.044 -6.978 1.00 84.88 87 GLN A O 1
ATOM 722 N N . ILE A 1 88 ? -4.983 3.743 -4.764 1.00 88.75 88 ILE A N 1
ATOM 723 C CA . ILE A 1 88 ? -4.878 2.290 -4.696 1.00 88.75 88 ILE A CA 1
ATOM 724 C C . ILE A 1 88 ? -6.261 1.715 -4.419 1.00 88.75 88 ILE A C 1
ATOM 726 O O . ILE A 1 88 ? -6.928 2.134 -3.476 1.00 88.75 88 ILE A O 1
ATOM 730 N N . LEU A 1 89 ? -6.660 0.743 -5.222 1.00 90.31 89 LEU A N 1
ATOM 731 C CA . LEU A 1 89 ? -7.850 -0.073 -5.062 1.00 90.31 89 LEU A CA 1
ATOM 732 C C . LEU A 1 89 ? -7.461 -1.403 -4.407 1.00 90.31 89 LEU A C 1
ATOM 734 O O . LEU A 1 89 ? -6.471 -2.036 -4.784 1.00 90.31 89 LEU A O 1
ATOM 738 N N . ILE A 1 90 ? -8.239 -1.810 -3.409 1.00 90.12 90 ILE A N 1
ATOM 739 C CA . ILE A 1 90 ? -8.088 -3.055 -2.661 1.00 90.12 90 ILE A CA 1
ATOM 740 C C . ILE A 1 90 ? -9.298 -3.934 -2.954 1.00 90.12 90 ILE A C 1
ATOM 742 O O . ILE A 1 90 ? -10.390 -3.706 -2.429 1.00 90.12 90 ILE A O 1
ATOM 746 N N . ASP A 1 91 ? -9.072 -5.001 -3.705 1.00 90.62 91 ASP A N 1
ATOM 747 C CA . ASP A 1 91 ? -10.059 -6.045 -3.922 1.00 90.62 91 ASP A CA 1
ATOM 748 C C . ASP A 1 91 ? -9.793 -7.203 -2.954 1.00 90.62 91 ASP A C 1
ATOM 750 O O . ASP A 1 91 ? -8.822 -7.952 -3.080 1.00 90.62 91 ASP A O 1
ATOM 754 N N . LYS A 1 92 ? -10.645 -7.327 -1.934 1.00 88.12 92 LYS A N 1
ATOM 755 C CA . LYS A 1 92 ? -10.487 -8.338 -0.876 1.00 88.12 92 LYS A CA 1
ATOM 756 C C . LYS A 1 92 ? -10.975 -9.713 -1.313 1.00 88.12 92 LYS A C 1
ATOM 758 O O . LYS A 1 92 ? -10.529 -10.703 -0.743 1.00 88.12 92 LYS A O 1
ATOM 763 N N . GLU A 1 93 ? -11.889 -9.768 -2.276 1.00 89.88 93 GLU A N 1
ATOM 764 C CA . GLU A 1 93 ? -12.435 -11.025 -2.785 1.00 89.88 93 GLU A CA 1
ATOM 765 C C . GLU A 1 93 ? -11.418 -11.692 -3.707 1.00 89.88 93 GLU A C 1
ATOM 767 O O . GLU A 1 93 ? -11.151 -12.885 -3.580 1.00 89.88 93 GLU A O 1
ATOM 772 N N . LEU A 1 94 ? -10.778 -10.891 -4.563 1.00 92.69 94 LEU A N 1
ATOM 773 C CA . LEU A 1 94 ? -9.734 -11.347 -5.478 1.00 92.69 94 LEU A CA 1
ATOM 774 C C . LEU A 1 94 ? -8.324 -11.306 -4.878 1.00 92.69 94 LEU A C 1
ATOM 776 O O . LEU A 1 94 ? -7.373 -11.691 -5.554 1.00 92.69 94 LEU A O 1
ATOM 780 N N . MET A 1 95 ? -8.173 -10.854 -3.627 1.00 92.25 95 MET A N 1
ATOM 781 C CA . MET A 1 95 ? -6.875 -10.705 -2.956 1.00 92.25 95 MET A CA 1
ATOM 782 C C . MET A 1 95 ? -5.889 -9.877 -3.790 1.00 92.25 95 MET A C 1
ATOM 784 O O . MET A 1 95 ? -4.742 -10.268 -3.997 1.00 92.25 95 MET A O 1
ATOM 788 N N . ARG A 1 96 ? -6.348 -8.735 -4.307 1.00 92.94 96 ARG A N 1
ATOM 789 C CA . ARG A 1 96 ? -5.630 -7.938 -5.303 1.00 92.94 96 ARG A CA 1
ATOM 790 C C . ARG A 1 96 ? -5.497 -6.483 -4.877 1.00 92.94 96 ARG A C 1
ATOM 792 O O . ARG A 1 96 ? -6.423 -5.885 -4.331 1.00 92.94 96 ARG A O 1
ATOM 799 N N . VAL A 1 97 ? -4.333 -5.915 -5.165 1.00 91.12 97 VAL A N 1
ATOM 800 C CA . VAL A 1 97 ? -4.016 -4.501 -4.991 1.00 91.12 97 VAL A CA 1
ATOM 801 C C . VAL A 1 97 ? -3.645 -3.928 -6.349 1.00 91.12 97 VAL A C 1
ATOM 803 O O . VAL A 1 97 ? -2.776 -4.467 -7.030 1.00 91.12 97 VAL A O 1
ATOM 806 N N . GLU A 1 98 ? -4.282 -2.829 -6.731 1.00 92.00 98 GLU A N 1
ATOM 807 C CA . GLU A 1 98 ? -4.053 -2.174 -8.018 1.00 92.00 98 GLU A CA 1
ATOM 808 C C . GLU A 1 98 ? -4.071 -0.656 -7.857 1.00 92.00 98 GLU A C 1
ATOM 810 O O . GLU A 1 98 ? -4.861 -0.118 -7.088 1.00 92.00 98 GLU A O 1
ATOM 815 N N . SER A 1 99 ? -3.213 0.061 -8.572 1.00 89.25 99 SER A N 1
ATOM 816 C CA . SER A 1 99 ? -3.310 1.510 -8.692 1.00 89.25 99 SER A CA 1
ATOM 817 C C . SER A 1 99 ? -4.097 1.918 -9.934 1.00 89.25 99 SER A C 1
ATOM 819 O O . SER A 1 99 ? -3.996 1.287 -10.980 1.00 89.25 99 SER A O 1
ATOM 821 N N . ILE A 1 100 ? -4.849 3.019 -9.847 1.00 86.06 100 ILE A N 1
ATOM 822 C CA . ILE A 1 100 ? -5.669 3.508 -10.977 1.00 86.06 100 ILE A CA 1
ATOM 823 C C . ILE A 1 100 ? -4.817 3.913 -12.190 1.00 86.06 100 ILE A C 1
ATOM 825 O O . ILE A 1 100 ? -5.273 3.831 -13.325 1.00 86.06 100 ILE A O 1
ATOM 829 N N . ASP A 1 101 ? -3.573 4.335 -11.962 1.00 81.25 101 ASP A N 1
ATOM 830 C CA . ASP A 1 101 ? -2.599 4.634 -13.019 1.00 81.25 101 ASP A CA 1
ATOM 831 C C . ASP A 1 101 ? -1.936 3.369 -13.610 1.00 81.25 101 ASP A C 1
ATOM 833 O O . ASP A 1 101 ? -1.023 3.486 -14.426 1.00 81.25 101 ASP A O 1
ATOM 837 N N . SER A 1 102 ? -2.352 2.174 -13.171 1.00 83.44 102 SER A N 1
ATOM 838 C CA . SER A 1 102 ? -1.821 0.857 -13.551 1.00 83.44 102 SER A CA 1
ATOM 839 C C . SER A 1 102 ? -0.312 0.675 -13.333 1.00 83.44 102 SER A C 1
ATOM 841 O O . SER A 1 102 ? 0.277 -0.284 -13.828 1.00 83.44 102 SER A O 1
ATOM 843 N N . LYS A 1 103 ? 0.338 1.567 -12.574 1.00 79.81 103 LYS A N 1
ATOM 844 C CA . LYS A 1 103 ? 1.774 1.476 -12.265 1.00 79.81 103 LYS A CA 1
ATOM 845 C C . LYS A 1 103 ? 2.102 0.445 -11.189 1.00 79.81 103 LYS A C 1
ATOM 847 O O . LYS A 1 103 ? 3.263 0.071 -11.036 1.00 79.81 103 LYS A O 1
ATOM 852 N N . MET A 1 104 ? 1.104 0.012 -10.428 1.00 83.50 104 MET A N 1
ATOM 853 C CA . MET A 1 104 ? 1.252 -0.932 -9.334 1.00 83.50 104 MET A CA 1
ATOM 854 C C . MET A 1 104 ? 0.107 -1.936 -9.383 1.00 83.50 104 MET A C 1
ATOM 856 O O . MET A 1 104 ? -1.054 -1.553 -9.282 1.00 83.50 104 MET A O 1
ATOM 860 N N . HIS A 1 105 ? 0.428 -3.217 -9.517 1.00 89.25 105 HIS A N 1
ATOM 861 C CA . HIS A 1 105 ? -0.568 -4.281 -9.514 1.00 89.25 105 HIS A CA 1
ATOM 862 C C . HIS A 1 105 ? 0.055 -5.569 -8.983 1.00 89.25 105 HIS A C 1
ATOM 864 O O . HIS A 1 105 ? 1.063 -6.029 -9.519 1.00 89.25 105 HIS A O 1
ATOM 870 N N . PHE A 1 106 ? -0.537 -6.145 -7.939 1.00 90.81 106 PHE A N 1
ATOM 871 C CA . PHE A 1 106 ? -0.081 -7.410 -7.371 1.00 90.81 106 PHE A CA 1
ATOM 872 C C . PHE A 1 106 ? -1.194 -8.128 -6.598 1.00 90.81 106 PHE A C 1
ATOM 874 O O . PHE A 1 106 ? -2.108 -7.509 -6.045 1.00 90.81 106 PHE A O 1
ATOM 881 N N . CYS A 1 107 ? -1.105 -9.457 -6.555 1.00 93.25 107 CYS A N 1
ATOM 882 C CA . CYS A 1 107 ? -1.912 -10.277 -5.657 1.00 93.25 107 CYS A CA 1
ATOM 883 C C . CYS A 1 107 ? -1.273 -10.261 -4.269 1.00 93.25 107 CYS A C 1
ATOM 885 O O . CYS A 1 107 ? -0.055 -10.314 -4.156 1.00 93.25 107 CYS A O 1
ATOM 887 N N . ALA A 1 108 ? -2.068 -10.203 -3.207 1.00 92.25 108 ALA A N 1
ATOM 888 C CA . ALA A 1 108 ? -1.555 -9.980 -1.866 1.00 92.25 108 ALA A CA 1
ATOM 889 C C . ALA A 1 108 ? -2.372 -10.702 -0.798 1.00 92.25 108 ALA A C 1
ATOM 891 O O . ALA A 1 108 ? -3.596 -10.780 -0.866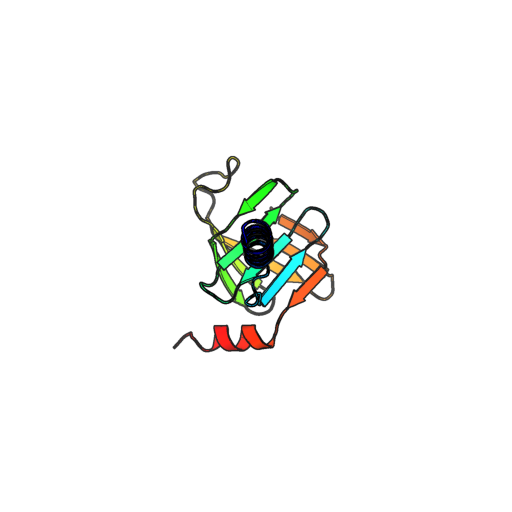 1.00 92.25 108 ALA A O 1
ATOM 892 N N . LYS A 1 109 ? -1.703 -11.131 0.274 1.00 93.06 109 LYS A N 1
ATOM 893 C CA . LYS A 1 109 ? -2.381 -11.440 1.537 1.00 93.06 109 LYS A CA 1
ATOM 894 C C . LYS A 1 109 ? -2.787 -10.127 2.195 1.00 93.06 109 LYS A C 1
ATOM 896 O O . LYS A 1 109 ? -1.919 -9.329 2.547 1.00 93.06 109 LYS A O 1
ATOM 901 N N . ILE A 1 110 ? -4.091 -9.915 2.364 1.00 91.38 110 ILE A N 1
ATOM 902 C CA . ILE A 1 110 ? -4.653 -8.665 2.887 1.00 91.38 110 ILE A CA 1
ATOM 903 C C . ILE A 1 110 ? -5.127 -8.864 4.332 1.00 91.38 110 ILE A C 1
ATOM 905 O O . ILE A 1 110 ? -5.936 -9.742 4.621 1.00 91.38 110 ILE A O 1
ATOM 909 N N . ASP A 1 111 ? -4.648 -8.012 5.235 1.00 90.44 111 ASP A N 1
ATOM 910 C CA . ASP A 1 111 ? -5.021 -7.956 6.651 1.00 90.44 111 ASP A CA 1
ATOM 911 C C . ASP A 1 111 ? -5.480 -6.539 7.017 1.00 90.44 111 ASP A C 1
ATOM 913 O O . ASP A 1 111 ? -4.850 -5.551 6.633 1.00 90.44 111 ASP A O 1
ATOM 917 N N . ILE A 1 112 ? -6.597 -6.434 7.742 1.00 87.62 112 ILE A N 1
ATOM 918 C CA . ILE A 1 112 ? -7.265 -5.165 8.052 1.00 87.62 112 ILE A CA 1
ATOM 919 C C . ILE A 1 112 ? -7.811 -5.180 9.481 1.00 87.62 112 ILE A C 1
ATOM 921 O O . ILE A 1 112 ? -8.770 -5.897 9.783 1.00 87.62 112 ILE A O 1
ATOM 925 N N . ASP A 1 113 ? -7.307 -4.290 10.339 1.00 86.06 113 ASP A N 1
ATOM 926 C CA . ASP A 1 113 ? -7.880 -4.073 11.670 1.00 86.06 113 ASP A CA 1
ATOM 927 C C . ASP A 1 113 ? -9.068 -3.102 11.596 1.00 86.06 113 ASP A C 1
ATOM 929 O O . ASP A 1 113 ? -8.960 -1.888 11.807 1.00 86.06 113 ASP A O 1
ATOM 933 N N . LYS A 1 114 ? -10.253 -3.665 11.325 1.00 78.69 114 LYS A N 1
ATOM 934 C CA . LYS A 1 114 ? -11.524 -2.924 11.222 1.00 78.69 114 LYS A CA 1
ATOM 935 C C . LYS A 1 114 ? -11.844 -2.074 12.460 1.00 78.69 114 LYS A C 1
ATOM 937 O O . LYS A 1 114 ? -12.598 -1.107 12.348 1.00 78.69 114 LYS A O 1
ATOM 942 N N . ARG A 1 115 ? -11.304 -2.407 13.641 1.00 79.81 115 ARG A N 1
ATOM 943 C CA . ARG A 1 115 ? -11.565 -1.662 14.888 1.00 79.81 115 ARG A CA 1
ATOM 944 C C . ARG A 1 115 ? -10.888 -0.293 14.879 1.00 79.81 115 ARG A C 1
ATOM 946 O O . ARG A 1 115 ? -11.420 0.646 15.464 1.00 79.81 115 ARG A O 1
ATOM 953 N N . LYS A 1 116 ? -9.737 -0.176 14.214 1.00 77.94 116 LYS A N 1
ATOM 954 C CA . LYS A 1 116 ? -8.937 1.056 14.156 1.00 77.94 116 LYS A CA 1
ATOM 955 C C . LYS A 1 116 ? -9.362 1.983 13.021 1.00 77.94 116 LYS A C 1
ATOM 957 O O . LYS A 1 116 ? -9.335 3.198 13.181 1.00 77.94 116 LYS A O 1
ATOM 962 N N . ILE A 1 117 ? -9.874 1.421 11.924 1.00 72.69 117 ILE A N 1
ATOM 963 C CA . ILE A 1 117 ? -10.438 2.206 10.811 1.00 72.69 117 ILE A CA 1
ATOM 964 C C . ILE A 1 117 ? -11.591 3.097 11.291 1.00 72.69 117 ILE A C 1
ATOM 966 O O . ILE A 1 117 ? -11.639 4.279 10.967 1.00 72.69 117 ILE A O 1
ATOM 970 N N . LYS A 1 118 ? -12.488 2.570 12.137 1.00 65.12 118 LYS A N 1
ATOM 971 C CA . LYS A 1 118 ? -13.618 3.350 12.674 1.00 65.12 118 LYS A CA 1
ATOM 972 C C . LYS A 1 118 ? -13.181 4.563 13.505 1.00 65.12 118 LYS A C 1
ATOM 974 O O . LYS A 1 118 ? -13.890 5.563 13.522 1.00 65.12 118 LYS A O 1
ATOM 979 N N . LYS A 1 119 ? -12.026 4.492 14.178 1.00 60.69 119 LYS A N 1
ATOM 980 C CA . LYS A 1 119 ? -11.486 5.602 14.982 1.00 60.69 119 LYS A CA 1
ATOM 981 C C . LYS A 1 119 ? -10.932 6.723 14.106 1.00 60.69 119 LYS A C 1
ATOM 983 O O . LYS A 1 119 ? -11.168 7.892 14.387 1.00 60.69 119 LYS A O 1
ATOM 988 N N . THR A 1 120 ? -10.261 6.374 13.011 1.00 55.75 120 THR A N 1
ATOM 989 C CA . THR A 1 120 ? -9.723 7.349 12.049 1.00 55.75 120 THR A CA 1
ATOM 990 C C . THR A 1 120 ? -10.826 8.068 11.268 1.00 55.75 120 THR A C 1
ATOM 992 O O . THR A 1 120 ? -10.665 9.237 10.932 1.00 55.75 120 THR A O 1
ATOM 995 N N . SER A 1 121 ? -11.981 7.430 11.043 1.00 53.41 121 SER A N 1
ATOM 996 C CA . SER A 1 121 ? -13.155 8.080 10.435 1.00 53.41 121 SER A CA 1
ATOM 997 C C . SER A 1 121 ? -13.837 9.114 11.343 1.00 53.41 121 SER A C 1
ATOM 999 O O . SER A 1 121 ? -14.529 9.988 10.833 1.00 53.41 121 SER A O 1
ATOM 1001 N N . HIS A 1 122 ? -13.667 9.015 12.668 1.00 46.06 122 HIS A N 1
ATOM 1002 C CA . HIS A 1 122 ? -14.343 9.873 13.654 1.00 46.06 122 HIS A CA 1
ATOM 1003 C C . HIS A 1 122 ? -13.543 11.121 14.057 1.00 46.06 122 HIS A C 1
ATOM 1005 O O . HIS A 1 122 ? -14.126 12.070 14.561 1.00 46.06 122 HIS A O 1
ATOM 1011 N N . ASN A 1 123 ? -12.234 11.159 13.789 1.00 46.19 123 ASN A N 1
ATOM 1012 C CA . ASN A 1 123 ? -11.380 12.324 14.069 1.00 46.19 123 ASN A CA 1
ATOM 1013 C C . ASN A 1 123 ? -11.393 13.390 12.953 1.00 46.19 123 ASN A C 1
ATOM 1015 O O . ASN A 1 123 ? -10.522 14.255 12.915 1.00 46.19 123 ASN A O 1
ATOM 1019 N N . LYS A 1 124 ? -12.370 13.341 12.039 1.00 41.75 124 LYS A N 1
ATOM 1020 C CA . LYS A 1 124 ? -12.696 14.454 11.136 1.00 41.75 124 LYS A CA 1
ATOM 1021 C C . LYS A 1 124 ? -13.839 15.266 11.757 1.00 41.75 124 LYS A C 1
ATOM 1023 O O . LYS A 1 124 ? -14.980 15.136 11.322 1.00 41.75 124 LYS A O 1
ATOM 1028 N N . GLY A 1 125 ? -13.529 16.022 12.808 1.00 36.62 125 GLY A N 1
ATOM 1029 C CA . GLY A 1 125 ? -14.422 16.974 13.474 1.00 36.62 125 GLY A CA 1
ATOM 1030 C C . GLY A 1 125 ? -13.696 18.285 13.695 1.00 36.62 125 GLY A C 1
ATOM 1031 O O . GLY A 1 125 ? -12.562 18.212 14.217 1.00 36.62 125 GLY A O 1
#

Organism: NCBI:txid2527939

Secondary structure (DSSP, 8-state):
-HHHHHHHHHHHHHHHTTTT--TTEEEEEE-SS-EEEEESGGGEEEEEETTTEEEEEEEEEETTEEEEEE-TTS-TT--TTS-SEEEEEEETTTTEEEETTSS-EEE-EEEE-HHHHHHHHH---

Sequence (125 aa):
MKRILLIISILVLLFSQSCSNRNDKIFSAYDELHSITLYEKGSEFQLLYNGVNTARGVYSLNNDTILLTYWEDQFKEFNPNEKLTRQILIDKELMRVESIDSKMHFCAKIDIDKRKIKKTSHNKG